Protein AF-C7G7Z1-F1 (afdb_monomer_lite)

Foldseek 3Di:
DDDDPDDDDPDDDDDDCQKDKDWDDDPNDIDIDMDGPDPVLVDPVVCVVVVNPSVVVVVVVVCVRPVSDPDDDDDDDDDDDPPPPPPVCVVVVVVVVVVCVVVVVVVVVVVVVVVVVVVVVD

pLDDT: mean 71.78, std 15.62, range [33.78, 95.0]

Radius of gyration: 25.08 Å; chains: 1; bounding box: 49×54×77 Å

Sequence (122 aa):
MQQHLEKEDGDIEGPFTIALAAAKTENDTSSQVVVAGSMELFTDSTDQIVSGSNVSMFTDIMTNLTSGEDDNTSVIPVKDYKMSTITITSIST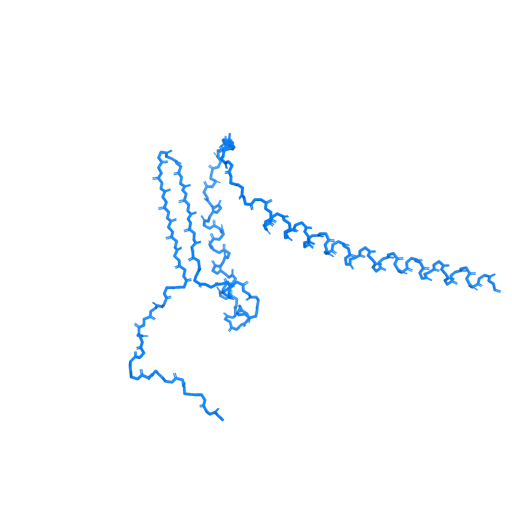IIGGLAASIFIPVVLIIIGVVIWAVRRKK

Organism: NCBI:txid536231

Secondary structure (DSSP, 8-state):
-PPP-SPPTTPPPS----EEEEEEEETTEEEEEEEES-GGGG-HHHHHHTTTHHHHHHHHHHHHHHTT-SS----------S-TTTHHHHHHHHHHHHHHHHHHHHHHHHHHHHHHHHHHT-

Structure (mmCIF, N/CA/C/O backbone):
data_AF-C7G7Z1-F1
#
_entry.id   AF-C7G7Z1-F1
#
loop_
_atom_site.group_PDB
_atom_site.id
_atom_site.type_symbol
_atom_site.label_atom_id
_atom_site.label_alt_id
_atom_site.label_comp_id
_atom_site.label_asym_id
_atom_site.label_entity_id
_atom_site.label_seq_id
_atom_site.pdbx_PDB_ins_code
_atom_site.Cartn_x
_atom_site.Cartn_y
_atom_site.Cartn_z
_atom_site.occupancy
_atom_site.B_iso_or_equiv
_atom_site.auth_seq_id
_atom_site.auth_comp_id
_atom_site.auth_asym_id
_atom_site.auth_atom_id
_atom_site.pdbx_PDB_model_num
ATOM 1 N N . MET A 1 1 ? -19.410 -29.643 -13.948 1.00 39.91 1 MET A N 1
ATOM 2 C CA . MET A 1 1 ? -18.918 -28.625 -14.894 1.00 39.91 1 MET A CA 1
ATOM 3 C C . MET A 1 1 ? -17.401 -28.735 -14.862 1.00 39.91 1 MET A C 1
ATOM 5 O O . MET A 1 1 ? -16.817 -28.371 -13.854 1.00 39.91 1 MET A O 1
ATOM 9 N N . GLN A 1 2 ? -16.801 -29.404 -15.849 1.00 46.22 2 GLN A N 1
ATOM 10 C CA . GLN A 1 2 ? -15.341 -29.539 -15.953 1.00 46.22 2 GLN A CA 1
ATOM 11 C C . GLN A 1 2 ? -14.823 -28.211 -16.522 1.00 46.22 2 GLN A C 1
ATOM 13 O O . GLN A 1 2 ? -15.289 -27.815 -17.588 1.00 46.22 2 GLN A O 1
ATOM 18 N N . GLN A 1 3 ? -13.950 -27.493 -15.814 1.00 55.75 3 GLN A N 1
ATOM 19 C CA . GLN A 1 3 ? -13.265 -26.338 -16.403 1.00 55.75 3 GLN A CA 1
ATOM 20 C C . GLN A 1 3 ? -12.135 -26.868 -17.288 1.00 55.75 3 GLN A C 1
ATOM 22 O O . GLN A 1 3 ? -11.313 -27.657 -16.825 1.00 55.75 3 GLN A O 1
ATOM 27 N N . HIS A 1 4 ? -12.127 -26.482 -18.561 1.00 52.19 4 HIS A N 1
ATOM 28 C CA . HIS A 1 4 ? -11.016 -26.751 -19.467 1.00 52.19 4 HIS A CA 1
ATOM 29 C C . HIS A 1 4 ? -9.884 -25.778 -19.103 1.00 52.19 4 HIS A C 1
ATOM 31 O O . HIS A 1 4 ? -10.102 -24.571 -19.099 1.00 52.19 4 HIS A O 1
ATOM 37 N N . LEU A 1 5 ? -8.709 -26.295 -18.728 1.00 62.97 5 LEU A N 1
ATOM 38 C CA . LEU A 1 5 ? -7.509 -25.484 -18.456 1.00 62.97 5 LEU A CA 1
ATOM 39 C C . LEU A 1 5 ? -6.623 -25.304 -19.703 1.00 62.97 5 LEU A C 1
ATOM 41 O O . LEU A 1 5 ? -5.564 -24.687 -19.624 1.00 62.97 5 LEU A O 1
ATOM 45 N N . GLU A 1 6 ? -7.026 -25.872 -20.838 1.00 76.94 6 GLU A N 1
ATOM 46 C CA . GLU A 1 6 ? -6.283 -25.788 -22.094 1.00 76.94 6 GLU A CA 1
ATOM 47 C C . GLU A 1 6 ? -6.714 -24.558 -22.892 1.00 76.94 6 GLU A C 1
ATOM 49 O O . GLU A 1 6 ? -7.892 -24.203 -22.895 1.00 76.94 6 GLU A O 1
ATOM 54 N N . LYS A 1 7 ? -5.747 -23.921 -23.560 1.00 72.56 7 LYS A N 1
ATOM 55 C CA . LYS A 1 7 ? -5.988 -22.758 -24.416 1.00 72.56 7 LYS A CA 1
ATOM 56 C C . LYS A 1 7 ? -6.831 -23.128 -25.634 1.00 72.56 7 LYS A C 1
ATOM 58 O O . LYS A 1 7 ? -6.619 -24.188 -26.226 1.00 72.56 7 LYS A O 1
ATOM 63 N N . GLU A 1 8 ? -7.752 -22.248 -26.011 1.00 79.88 8 GLU A N 1
ATOM 64 C CA . GLU A 1 8 ? -8.562 -22.399 -27.219 1.00 79.88 8 GLU A CA 1
ATOM 65 C C . GLU A 1 8 ? -7.836 -21.838 -28.450 1.00 79.88 8 GLU A C 1
ATOM 67 O O . GLU A 1 8 ? -6.958 -20.975 -28.362 1.00 79.88 8 GLU A O 1
ATOM 72 N N . ASP A 1 9 ? -8.209 -22.346 -29.624 1.00 71.62 9 ASP A N 1
ATOM 73 C CA . ASP A 1 9 ? -7.616 -21.938 -30.894 1.00 71.62 9 ASP A CA 1
ATOM 74 C C . ASP A 1 9 ? -8.031 -20.484 -31.204 1.00 71.62 9 ASP A C 1
ATOM 76 O O . ASP A 1 9 ? -9.185 -20.204 -31.535 1.00 71.62 9 ASP A O 1
ATOM 80 N N . GLY A 1 10 ? -7.098 -19.542 -31.022 1.00 74.12 10 GLY A N 1
ATOM 81 C CA . GLY A 1 10 ? -7.341 -18.094 -31.098 1.00 74.12 10 GLY A CA 1
ATOM 82 C C . GLY A 1 10 ? -6.995 -17.314 -29.824 1.00 74.12 10 GLY A C 1
ATOM 83 O O . GLY A 1 10 ? -6.964 -16.080 -29.866 1.00 74.12 10 GLY A O 1
ATOM 84 N N . ASP A 1 11 ? -6.686 -17.998 -28.719 1.00 78.31 11 ASP A N 1
ATOM 85 C CA . ASP A 1 11 ? -6.209 -17.348 -27.501 1.00 78.31 11 ASP A CA 1
ATOM 86 C C . ASP A 1 11 ? -4.853 -16.682 -27.728 1.00 78.31 11 ASP A C 1
ATOM 88 O O . ASP A 1 11 ? -3.890 -17.294 -28.194 1.00 78.31 11 ASP A O 1
ATOM 92 N N . ILE A 1 12 ? -4.745 -15.416 -27.328 1.00 77.25 12 ILE A N 1
ATOM 93 C CA . ILE A 1 12 ? -3.474 -14.706 -27.403 1.00 77.25 12 ILE A CA 1
ATOM 94 C C . ILE A 1 12 ? -2.458 -15.334 -26.437 1.00 77.25 12 ILE A C 1
ATOM 96 O O . ILE A 1 12 ? -2.685 -15.493 -25.230 1.00 77.25 12 ILE A O 1
ATOM 100 N N . GLU A 1 13 ? -1.320 -15.739 -26.995 1.00 70.44 13 GLU A N 1
ATOM 101 C CA . GLU A 1 13 ? -0.163 -16.205 -26.244 1.00 70.44 13 GLU A CA 1
ATOM 102 C C . GLU A 1 13 ? 0.728 -15.030 -25.871 1.00 70.44 13 GLU A C 1
ATOM 104 O O . GLU A 1 13 ? 1.144 -14.242 -26.718 1.00 70.44 13 GLU A O 1
ATOM 109 N N . GLY A 1 14 ? 1.067 -14.939 -24.590 1.00 67.62 14 GLY A N 1
ATOM 110 C CA . GLY A 1 14 ? 2.132 -14.058 -24.155 1.00 67.62 14 GLY A CA 1
ATOM 111 C C . GLY A 1 14 ? 1.986 -13.580 -22.720 1.00 67.62 14 GLY A C 1
ATOM 112 O O . GLY A 1 14 ? 0.945 -13.775 -22.087 1.00 67.62 14 GLY A O 1
ATOM 113 N N . PRO A 1 15 ? 3.044 -12.941 -22.199 1.00 68.38 15 PRO A N 1
ATOM 114 C CA . PRO A 1 15 ? 2.939 -12.165 -20.981 1.00 68.38 15 PRO A CA 1
ATOM 115 C C . PRO A 1 15 ? 1.958 -11.014 -21.216 1.00 68.38 15 PRO A C 1
ATOM 117 O O . PRO A 1 15 ? 2.126 -10.201 -22.125 1.00 68.38 15 PRO A O 1
ATOM 120 N N . PHE A 1 16 ? 0.929 -10.945 -20.381 1.00 77.62 16 PHE A N 1
ATOM 121 C CA . PHE A 1 16 ? -0.010 -9.836 -20.392 1.00 77.62 16 PHE A CA 1
ATOM 122 C C . PHE A 1 16 ? 0.571 -8.680 -19.589 1.00 77.62 16 PHE A C 1
ATOM 124 O O . PHE A 1 16 ? 0.967 -8.844 -18.433 1.00 77.62 16 PHE A O 1
ATOM 131 N N . THR A 1 17 ? 0.616 -7.495 -20.191 1.00 78.94 17 THR A N 1
ATOM 132 C CA . THR A 1 17 ? 0.998 -6.285 -19.466 1.00 78.94 17 THR A CA 1
ATOM 133 C C . THR A 1 17 ? -0.113 -5.915 -18.490 1.00 78.94 17 THR A C 1
ATOM 135 O O . THR A 1 17 ? -1.160 -5.411 -18.885 1.00 78.94 17 THR A O 1
ATOM 138 N N . ILE A 1 18 ? 0.126 -6.165 -17.205 1.00 80.69 18 ILE A N 1
ATOM 139 C CA . ILE A 1 18 ? -0.803 -5.832 -16.115 1.00 80.69 18 ILE A CA 1
ATOM 140 C C . ILE A 1 18 ? -0.477 -4.491 -15.446 1.00 80.69 18 ILE A C 1
ATOM 142 O O . ILE A 1 18 ? -1.339 -3.904 -14.793 1.00 80.69 18 ILE A O 1
ATOM 146 N N . ALA A 1 19 ? 0.748 -3.991 -15.626 1.00 80.00 19 ALA A N 1
ATOM 147 C CA . ALA A 1 19 ? 1.177 -2.680 -15.166 1.00 80.00 19 ALA A CA 1
ATOM 148 C C . ALA A 1 19 ? 2.269 -2.095 -16.076 1.00 80.00 19 ALA A C 1
ATOM 150 O O . ALA A 1 19 ? 3.058 -2.831 -16.670 1.00 80.00 19 ALA A O 1
ATOM 151 N N . LEU A 1 20 ? 2.311 -0.768 -16.167 1.00 80.56 20 LEU A N 1
ATOM 152 C CA . LEU A 1 20 ? 3.278 0.015 -16.934 1.00 80.56 20 LEU A CA 1
ATOM 153 C C . LEU A 1 20 ? 3.954 1.017 -16.002 1.00 80.56 20 LEU A C 1
ATOM 155 O O . LEU A 1 20 ? 3.266 1.807 -15.363 1.00 80.56 20 LEU A O 1
ATOM 159 N N . ALA A 1 21 ? 5.283 1.012 -15.955 1.00 81.56 21 ALA A N 1
ATOM 160 C CA . ALA A 1 21 ? 6.070 2.026 -15.264 1.00 81.56 21 ALA A CA 1
ATOM 161 C C . AL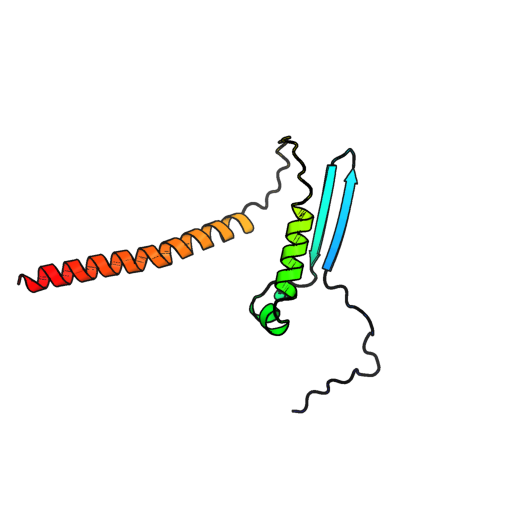A A 1 21 ? 6.730 2.952 -16.292 1.00 81.56 21 ALA A C 1
ATOM 163 O O . ALA A 1 21 ? 7.360 2.486 -17.242 1.00 81.56 21 ALA A O 1
ATOM 164 N N . ALA A 1 22 ? 6.585 4.259 -16.106 1.00 77.69 22 ALA A N 1
ATOM 165 C CA . ALA A 1 22 ? 7.217 5.285 -16.920 1.00 77.69 22 ALA A CA 1
ATOM 166 C C . ALA A 1 22 ? 8.004 6.231 -16.015 1.00 77.69 22 ALA A C 1
ATOM 168 O O . ALA A 1 22 ? 7.461 6.768 -15.052 1.00 77.69 22 ALA A O 1
ATOM 169 N N . ALA A 1 23 ? 9.272 6.456 -16.344 1.00 81.25 23 ALA A N 1
ATOM 170 C CA . ALA A 1 23 ? 10.134 7.407 -15.660 1.00 81.25 23 ALA A CA 1
ATOM 171 C C . ALA A 1 23 ? 10.536 8.518 -16.631 1.00 81.25 23 ALA A C 1
ATOM 173 O O . ALA A 1 23 ? 10.841 8.258 -17.798 1.00 81.25 23 ALA A O 1
ATOM 174 N N . LYS A 1 24 ? 10.545 9.759 -16.154 1.00 76.12 24 LYS A N 1
ATOM 175 C CA . LYS A 1 24 ? 11.034 10.916 -16.894 1.00 76.12 24 LYS A CA 1
ATOM 176 C C . LYS A 1 24 ? 11.953 11.730 -16.000 1.00 76.12 24 LYS A C 1
ATOM 178 O O . LYS A 1 24 ? 11.521 12.224 -14.965 1.00 76.12 24 LYS A O 1
ATOM 183 N N . THR A 1 25 ? 13.182 11.919 -16.460 1.00 81.69 25 THR A N 1
ATOM 184 C CA . THR A 1 25 ? 14.171 12.777 -15.806 1.00 81.69 25 THR A CA 1
ATOM 185 C C . THR A 1 25 ? 14.384 14.028 -16.643 1.00 81.69 25 THR A C 1
ATOM 187 O O . THR A 1 25 ? 14.647 13.939 -17.843 1.00 81.69 25 THR A O 1
ATOM 190 N N . GLU A 1 26 ? 14.251 15.198 -16.029 1.00 80.00 26 GLU A N 1
ATOM 191 C CA . GLU A 1 26 ? 14.525 16.491 -16.652 1.00 80.00 26 GLU A CA 1
ATOM 192 C C . GLU A 1 26 ? 15.159 17.426 -15.616 1.00 80.00 26 GLU A C 1
ATOM 194 O O . GLU A 1 26 ? 14.614 17.589 -14.529 1.00 80.00 26 GLU A O 1
ATOM 199 N N . ASN A 1 27 ? 16.304 18.037 -15.949 1.00 72.62 27 ASN A N 1
ATOM 200 C CA . ASN A 1 27 ? 17.026 18.995 -15.094 1.00 72.62 27 ASN A CA 1
ATOM 201 C C . ASN A 1 27 ? 17.187 18.520 -13.630 1.00 72.62 27 ASN A C 1
ATOM 203 O O . ASN A 1 27 ? 16.701 19.178 -12.713 1.00 72.62 27 ASN A O 1
ATOM 207 N N . ASP A 1 28 ? 17.802 17.349 -13.424 1.00 74.12 28 ASP A N 1
ATOM 208 C CA . ASP A 1 28 ? 17.987 16.675 -12.119 1.00 74.12 28 ASP A CA 1
ATOM 209 C C . ASP A 1 28 ? 16.706 16.318 -11.347 1.00 74.12 28 ASP A C 1
ATOM 211 O O . ASP A 1 28 ? 16.766 15.733 -10.269 1.00 74.12 28 ASP A O 1
ATOM 215 N N . THR A 1 29 ? 15.527 16.578 -11.913 1.00 70.88 29 THR A N 1
ATOM 216 C CA . THR A 1 29 ? 14.251 16.148 -11.342 1.00 70.88 29 THR A CA 1
ATOM 217 C C . THR A 1 29 ? 13.779 14.888 -12.055 1.00 70.88 29 THR A C 1
ATOM 219 O O . THR A 1 29 ? 13.511 14.904 -13.258 1.00 70.88 29 THR A O 1
ATOM 222 N N . SER A 1 30 ? 13.660 13.786 -11.315 1.00 75.81 30 SER A N 1
ATOM 223 C CA . SER A 1 30 ? 13.061 12.544 -11.810 1.00 75.81 30 SER A CA 1
ATOM 224 C C . SER A 1 30 ? 11.604 12.447 -11.371 1.00 75.81 30 SER A C 1
ATOM 226 O O . SER A 1 30 ? 11.255 12.754 -10.234 1.00 75.81 30 SER A O 1
ATOM 228 N N . SER A 1 31 ? 10.728 12.038 -12.280 1.00 77.06 31 SER A N 1
ATOM 229 C CA . SER A 1 31 ? 9.322 11.745 -12.013 1.00 77.06 31 SER A CA 1
ATOM 230 C C . SER A 1 31 ? 8.998 10.357 -12.529 1.00 77.06 31 SER A C 1
ATOM 232 O O . SER A 1 31 ? 9.342 10.016 -13.660 1.00 77.06 31 SER A O 1
ATOM 234 N N . GLN A 1 32 ? 8.313 9.564 -11.716 1.00 77.12 32 GLN A N 1
ATOM 235 C CA . GLN A 1 32 ? 7.889 8.217 -12.070 1.00 77.12 32 GLN A CA 1
ATOM 236 C C . GLN A 1 32 ? 6.369 8.100 -11.965 1.00 77.12 32 GLN A C 1
ATOM 238 O O . GLN A 1 32 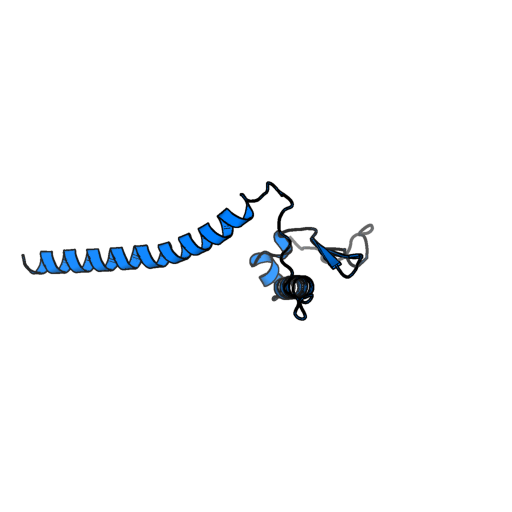? 5.749 8.665 -11.066 1.00 77.12 32 GLN A O 1
ATOM 243 N N . VAL A 1 33 ? 5.767 7.369 -12.897 1.00 79.75 33 VAL A N 1
ATOM 244 C CA . VAL A 1 33 ? 4.336 7.065 -12.931 1.00 79.75 33 VAL A CA 1
ATOM 245 C C . VAL A 1 33 ? 4.180 5.575 -13.178 1.00 79.75 33 VAL A C 1
ATOM 247 O O . VAL A 1 33 ? 4.750 5.042 -14.128 1.00 79.75 33 VAL A O 1
ATOM 250 N N . VAL A 1 34 ? 3.376 4.913 -12.348 1.00 80.25 34 VAL A N 1
ATOM 251 C CA . VAL A 1 34 ? 2.993 3.515 -12.548 1.00 80.25 34 VAL A CA 1
ATOM 252 C C . VAL A 1 34 ? 1.489 3.431 -12.779 1.00 80.25 34 VAL A C 1
ATOM 254 O O . VAL A 1 34 ? 0.702 3.970 -12.004 1.00 80.25 34 VAL A O 1
ATOM 257 N N . VAL A 1 35 ? 1.092 2.765 -13.862 1.00 82.12 35 VAL A N 1
ATOM 258 C CA . VAL A 1 35 ? -0.303 2.538 -14.252 1.00 82.12 35 VAL A CA 1
ATOM 259 C C . VAL A 1 35 ? -0.582 1.046 -14.182 1.00 82.12 35 VAL A C 1
ATOM 261 O O . VAL A 1 35 ? 0.013 0.279 -14.931 1.00 82.12 35 VAL A O 1
ATOM 264 N N . ALA A 1 36 ? -1.494 0.634 -13.306 1.00 83.69 36 ALA A N 1
ATOM 265 C CA . ALA A 1 36 ? -1.972 -0.743 -13.230 1.00 83.69 36 ALA A CA 1
ATOM 266 C C . ALA A 1 36 ? -3.293 -0.900 -13.992 1.00 83.69 36 ALA A C 1
ATOM 268 O O . ALA A 1 36 ? -4.151 -0.018 -13.950 1.00 83.69 36 ALA A O 1
ATOM 269 N N . GLY A 1 37 ? -3.462 -2.031 -14.676 1.00 82.19 37 GLY A N 1
ATOM 270 C CA . GLY A 1 37 ? -4.644 -2.321 -15.492 1.00 82.19 37 GLY A CA 1
ATOM 271 C C . GLY A 1 37 ? -5.895 -2.692 -14.689 1.00 82.19 37 GLY A C 1
ATOM 272 O O . GLY A 1 37 ? -6.990 -2.682 -15.242 1.00 82.19 37 GLY A O 1
ATOM 273 N N . SER A 1 38 ? -5.758 -3.013 -13.397 1.00 81.50 38 SER A N 1
ATOM 274 C CA . SER A 1 38 ? -6.884 -3.344 -12.520 1.00 81.50 38 SER A CA 1
ATOM 275 C C . SER A 1 38 ? -6.570 -3.054 -11.053 1.00 81.50 38 SER A C 1
ATOM 277 O O . SER A 1 38 ? -5.463 -3.313 -10.586 1.00 81.50 38 SER A O 1
ATOM 279 N N . MET A 1 39 ? -7.572 -2.565 -10.318 1.00 76.38 39 MET A N 1
ATOM 280 C CA . MET A 1 39 ? -7.505 -2.388 -8.863 1.00 76.38 39 MET A CA 1
ATOM 281 C C . MET A 1 39 ? -7.569 -3.725 -8.116 1.00 76.38 39 MET A C 1
ATOM 283 O O . MET A 1 39 ? -7.047 -3.826 -7.012 1.00 76.38 39 MET A O 1
ATOM 287 N N . GLU A 1 40 ? -8.142 -4.761 -8.736 1.00 79.56 40 GLU A N 1
ATOM 288 C CA . GLU A 1 40 ? -8.246 -6.103 -8.147 1.00 79.56 40 GLU A CA 1
ATOM 289 C C . GLU A 1 40 ? -6.874 -6.708 -7.846 1.00 79.56 40 GLU A C 1
ATOM 291 O O . GLU A 1 40 ? -6.739 -7.478 -6.898 1.00 79.56 40 GLU A O 1
ATOM 296 N N . LEU A 1 41 ? -5.837 -6.288 -8.583 1.00 76.75 41 LEU A N 1
ATOM 297 C CA . LEU A 1 41 ? -4.449 -6.653 -8.303 1.00 76.75 41 LEU A CA 1
ATOM 298 C C . LEU A 1 41 ? -4.025 -6.254 -6.885 1.00 76.75 41 LEU A C 1
ATOM 300 O O . LEU A 1 41 ? -3.160 -6.901 -6.324 1.00 76.75 41 LEU A O 1
ATOM 304 N N . PHE A 1 42 ? -4.649 -5.247 -6.280 1.00 77.88 42 PHE A N 1
ATOM 305 C CA . PHE A 1 42 ? -4.299 -4.744 -4.949 1.00 77.88 42 PHE A CA 1
ATOM 306 C C . PHE A 1 42 ? -5.269 -5.192 -3.853 1.00 77.88 42 PHE A C 1
ATOM 308 O O . PHE A 1 42 ? -5.241 -4.654 -2.750 1.00 77.88 42 PHE A O 1
ATOM 315 N N . THR A 1 43 ? -6.160 -6.139 -4.150 1.00 79.06 43 THR A N 1
ATOM 316 C CA . THR A 1 43 ? -7.121 -6.659 -3.171 1.00 79.06 43 THR A CA 1
ATOM 317 C C . THR A 1 43 ? -6.566 -7.877 -2.447 1.00 79.06 43 THR A C 1
ATOM 319 O O . THR A 1 43 ? -5.994 -8.776 -3.068 1.00 79.06 43 THR A O 1
ATOM 322 N N . ASP A 1 44 ? -6.828 -7.965 -1.144 1.00 76.12 44 ASP A N 1
ATOM 323 C CA . ASP A 1 44 ? -6.416 -9.107 -0.318 1.00 76.12 44 ASP A CA 1
ATOM 324 C C . ASP A 1 44 ? -7.017 -10.432 -0.807 1.00 76.12 44 ASP A C 1
ATOM 326 O O . ASP A 1 44 ? -6.422 -11.493 -0.635 1.00 76.12 44 ASP A O 1
ATOM 330 N N . SER A 1 45 ? -8.210 -10.402 -1.410 1.00 76.56 45 SER A N 1
ATOM 331 C CA . SER A 1 45 ? -8.870 -11.594 -1.954 1.00 76.56 45 SER A CA 1
ATOM 332 C C . SER A 1 45 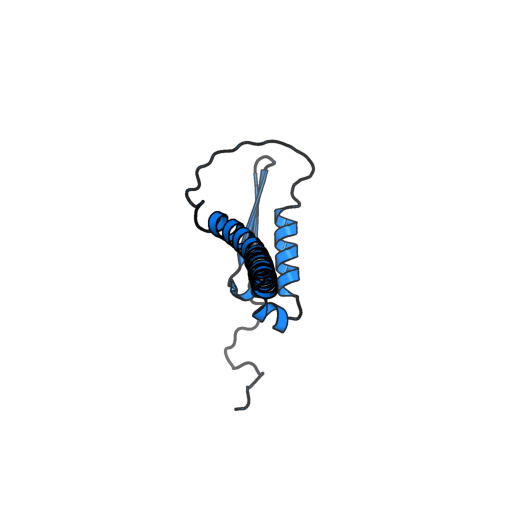? -8.127 -12.173 -3.152 1.00 76.56 45 SER A C 1
ATOM 334 O O . SER A 1 45 ? -8.014 -13.391 -3.274 1.00 76.56 45 SER A O 1
ATOM 336 N N . THR A 1 46 ? -7.611 -11.309 -4.026 1.00 75.75 46 THR A N 1
ATOM 337 C CA . THR A 1 46 ? -6.851 -11.735 -5.205 1.00 75.75 46 THR A CA 1
ATOM 338 C C . THR A 1 46 ? -5.419 -12.091 -4.819 1.00 75.75 46 THR A C 1
ATOM 340 O O . THR A 1 46 ? -4.885 -13.085 -5.305 1.00 75.75 46 THR A O 1
ATOM 343 N N . ASP A 1 47 ? -4.821 -11.346 -3.888 1.00 78.25 47 ASP A N 1
ATOM 344 C CA . ASP A 1 47 ? -3.478 -11.620 -3.372 1.00 78.25 47 ASP A CA 1
ATOM 345 C C . ASP A 1 47 ? -3.378 -12.974 -2.647 1.00 78.25 47 ASP A C 1
ATOM 347 O O . ASP A 1 47 ? -2.420 -13.721 -2.852 1.00 78.25 47 ASP A O 1
ATOM 351 N N . GLN A 1 48 ? -4.412 -13.351 -1.886 1.00 77.06 48 GLN A N 1
ATOM 352 C CA . GLN A 1 48 ? -4.494 -14.672 -1.253 1.00 77.06 48 GLN A CA 1
ATOM 353 C C . GLN A 1 48 ? -4.490 -15.822 -2.268 1.00 77.06 48 GLN A C 1
ATOM 355 O O . GLN A 1 48 ? -3.937 -16.883 -1.983 1.00 77.06 48 GLN A O 1
ATOM 360 N N . ILE A 1 49 ? -5.065 -15.623 -3.460 1.00 81.44 49 ILE A N 1
ATOM 361 C CA . ILE A 1 49 ? -5.056 -16.629 -4.534 1.00 81.44 49 ILE A CA 1
ATOM 362 C C . ILE A 1 49 ? -3.650 -16.766 -5.134 1.00 81.44 49 ILE A C 1
ATOM 364 O O . ILE A 1 49 ? -3.226 -17.874 -5.461 1.00 81.44 49 ILE A O 1
ATOM 368 N N . VAL A 1 50 ? -2.905 -15.662 -5.238 1.00 75.75 50 VAL A N 1
ATOM 369 C CA . VAL A 1 50 ? -1.536 -15.636 -5.786 1.00 75.75 50 VAL A CA 1
ATOM 370 C C . VAL A 1 50 ? -0.442 -15.701 -4.714 1.00 75.75 50 VAL A C 1
ATOM 372 O O . VAL A 1 50 ? 0.721 -15.433 -4.999 1.00 75.75 50 VAL A O 1
ATOM 375 N N . SER A 1 51 ? -0.795 -16.089 -3.484 1.00 82.25 51 SER A N 1
ATOM 376 C CA . SER A 1 51 ? 0.145 -16.313 -2.375 1.00 82.25 51 SER A CA 1
ATOM 377 C C . SER A 1 51 ? 1.050 -15.114 -2.043 1.00 82.25 51 SER A C 1
ATOM 379 O O . SER A 1 51 ? 2.231 -15.299 -1.745 1.00 82.25 51 SER A O 1
ATOM 381 N N . GLY A 1 52 ? 0.529 -13.885 -2.084 1.00 74.56 52 GLY A N 1
ATOM 382 C CA . GLY A 1 52 ? 1.302 -12.697 -1.693 1.00 74.56 52 GLY A CA 1
ATOM 383 C C . GLY A 1 52 ? 2.107 -12.036 -2.814 1.00 74.56 52 GLY A C 1
ATOM 384 O O . GLY A 1 52 ? 2.749 -11.006 -2.588 1.00 74.56 52 GLY A O 1
ATOM 385 N N . SER A 1 53 ? 2.115 -12.603 -4.028 1.00 80.00 53 SER A N 1
ATOM 386 C CA . SER A 1 53 ? 2.876 -12.031 -5.147 1.00 80.00 53 SER A CA 1
ATOM 387 C C . SER A 1 53 ? 2.406 -10.630 -5.541 1.00 80.00 53 SER A C 1
ATOM 389 O O . SER A 1 53 ? 3.228 -9.817 -5.969 1.00 80.00 53 SER A O 1
ATOM 391 N N . ASN A 1 54 ? 1.123 -10.309 -5.365 1.00 76.81 54 ASN A N 1
ATOM 392 C CA . ASN A 1 54 ? 0.611 -8.994 -5.729 1.00 76.81 54 ASN A CA 1
ATOM 393 C C . ASN A 1 54 ? 0.997 -7.929 -4.697 1.00 76.81 54 ASN A C 1
ATOM 395 O O . ASN A 1 54 ? 1.402 -6.826 -5.074 1.00 76.81 54 ASN A O 1
ATOM 399 N N . VAL A 1 55 ? 0.927 -8.259 -3.404 1.00 80.06 55 VAL A N 1
ATOM 400 C CA . VAL A 1 55 ? 1.394 -7.375 -2.323 1.00 80.06 55 VAL A CA 1
ATOM 401 C C . VAL A 1 55 ? 2.894 -7.104 -2.449 1.00 80.06 55 VAL A C 1
ATOM 403 O O . VAL A 1 55 ? 3.317 -5.958 -2.273 1.00 80.06 55 VAL A O 1
ATOM 406 N N . SER A 1 56 ? 3.696 -8.108 -2.823 1.00 80.12 56 SER A N 1
ATOM 407 C CA . SER A 1 56 ? 5.125 -7.912 -3.108 1.00 80.12 56 SER A CA 1
ATOM 408 C C . SER A 1 56 ? 5.336 -6.926 -4.259 1.00 80.12 56 SER A C 1
ATOM 410 O O . SER A 1 56 ? 6.044 -5.939 -4.091 1.00 80.12 56 SER A O 1
ATOM 412 N N . MET A 1 57 ? 4.654 -7.127 -5.392 1.00 82.81 57 MET A N 1
ATOM 413 C CA . MET A 1 57 ? 4.749 -6.233 -6.551 1.00 82.81 57 MET A CA 1
ATOM 414 C C . MET A 1 57 ? 4.333 -4.791 -6.215 1.00 82.81 57 MET A C 1
ATOM 416 O O . MET A 1 57 ? 4.979 -3.839 -6.651 1.00 82.81 57 MET A O 1
ATOM 420 N N . PHE A 1 58 ? 3.263 -4.606 -5.439 1.00 80.69 58 PHE A N 1
ATOM 421 C CA . PHE A 1 58 ? 2.825 -3.280 -4.999 1.00 80.69 58 PHE A CA 1
ATOM 422 C C . PHE A 1 58 ? 3.850 -2.608 -4.080 1.00 80.69 58 PHE A C 1
ATOM 424 O O . PHE A 1 58 ? 4.135 -1.418 -4.235 1.00 80.69 58 PHE A O 1
ATOM 431 N N . THR A 1 59 ? 4.424 -3.373 -3.151 1.00 79.44 59 THR A N 1
ATOM 432 C CA . THR A 1 59 ? 5.479 -2.891 -2.253 1.00 79.44 59 THR A CA 1
ATOM 433 C C . THR A 1 59 ? 6.698 -2.453 -3.057 1.00 79.44 59 THR A C 1
ATOM 435 O O . THR A 1 59 ? 7.180 -1.342 -2.858 1.00 79.44 59 THR A O 1
ATOM 438 N N . ASP A 1 60 ? 7.122 -3.254 -4.035 1.00 78.62 60 ASP A N 1
ATOM 439 C CA . ASP A 1 60 ? 8.247 -2.931 -4.913 1.00 78.62 60 ASP A CA 1
ATOM 440 C C . ASP A 1 60 ? 7.983 -1.665 -5.739 1.00 78.62 60 ASP A C 1
ATOM 442 O O . ASP A 1 60 ? 8.867 -0.818 -5.869 1.00 78.62 60 ASP A O 1
ATOM 446 N N . ILE A 1 61 ? 6.765 -1.483 -6.264 1.00 79.06 61 ILE A N 1
ATOM 447 C CA . ILE A 1 61 ? 6.364 -0.245 -6.952 1.00 79.06 61 ILE A CA 1
ATOM 448 C C . ILE A 1 61 ? 6.484 0.953 -6.008 1.00 79.06 61 ILE A C 1
ATOM 450 O O . ILE A 1 61 ? 7.077 1.964 -6.382 1.00 79.06 61 ILE A O 1
ATOM 454 N N . MET A 1 62 ? 5.954 0.848 -4.787 1.00 78.69 62 MET A N 1
ATOM 455 C CA . MET A 1 62 ? 5.999 1.941 -3.817 1.00 78.69 62 MET A CA 1
ATOM 456 C C . MET A 1 62 ? 7.438 2.279 -3.431 1.00 78.69 62 MET A C 1
ATOM 458 O O . MET A 1 62 ? 7.817 3.445 -3.459 1.00 78.69 62 MET A O 1
ATOM 462 N N . THR A 1 63 ? 8.261 1.265 -3.165 1.00 78.94 63 THR A N 1
ATOM 463 C CA . THR A 1 63 ? 9.685 1.443 -2.892 1.00 78.94 63 THR A CA 1
ATOM 464 C C . THR A 1 63 ? 10.382 2.122 -4.067 1.00 78.94 63 THR A C 1
ATOM 466 O O . THR A 1 63 ? 11.114 3.079 -3.845 1.00 78.94 63 THR A O 1
ATOM 469 N N . ASN A 1 64 ? 10.126 1.726 -5.316 1.00 74.25 64 ASN A N 1
ATOM 470 C CA . ASN A 1 64 ? 10.727 2.383 -6.486 1.00 74.25 64 ASN A CA 1
ATOM 471 C C . ASN A 1 64 ? 10.283 3.848 -6.654 1.00 74.25 64 ASN A C 1
ATOM 473 O O . ASN A 1 64 ? 11.081 4.683 -7.082 1.00 74.25 64 ASN A O 1
ATOM 477 N N . LEU A 1 65 ? 9.043 4.175 -6.278 1.00 74.56 65 LEU A N 1
ATOM 478 C CA . LEU A 1 65 ? 8.533 5.548 -6.285 1.00 74.56 65 LEU A CA 1
ATOM 479 C C . LEU A 1 65 ? 9.136 6.412 -5.164 1.00 74.56 65 LEU A C 1
ATOM 481 O O . LEU A 1 65 ? 9.275 7.618 -5.354 1.00 74.56 65 LEU A O 1
ATOM 485 N N . THR A 1 66 ? 9.500 5.822 -4.021 1.00 72.44 66 THR A N 1
ATOM 486 C CA . THR A 1 66 ? 10.043 6.550 -2.857 1.00 72.44 66 THR A CA 1
ATOM 487 C C . THR A 1 66 ? 11.568 6.521 -2.754 1.00 72.44 66 THR A C 1
ATOM 489 O O . THR A 1 66 ? 12.142 7.322 -2.031 1.00 72.44 66 THR A O 1
ATOM 492 N N . SER A 1 67 ? 12.257 5.630 -3.470 1.00 62.69 67 SER A N 1
ATOM 493 C CA . SER A 1 67 ? 13.723 5.465 -3.375 1.00 62.69 67 SER A CA 1
ATOM 494 C C . SER A 1 67 ? 14.529 6.554 -4.102 1.00 62.69 67 SER A C 1
ATOM 496 O O . SER A 1 67 ? 15.730 6.404 -4.292 1.00 62.69 67 SER A O 1
ATOM 498 N N . GLY A 1 68 ? 13.889 7.644 -4.536 1.00 55.91 68 GLY A N 1
ATOM 499 C CA . GLY A 1 68 ? 14.549 8.793 -5.164 1.00 55.91 68 GLY A CA 1
ATOM 500 C C . GLY A 1 68 ? 15.146 9.809 -4.183 1.00 55.91 68 GLY A C 1
ATOM 501 O O . GLY A 1 68 ? 15.643 10.838 -4.631 1.00 55.91 68 GLY A O 1
ATOM 502 N N . GLU A 1 69 ? 15.087 9.557 -2.874 1.00 51.25 69 GLU A N 1
ATOM 503 C CA . GLU A 1 69 ? 15.570 10.469 -1.831 1.00 51.25 69 GLU A CA 1
ATOM 504 C C . GLU A 1 69 ? 16.894 9.982 -1.221 1.00 51.25 69 GLU A C 1
ATOM 506 O O . GLU A 1 69 ? 16.926 9.460 -0.110 1.00 51.25 69 GLU A O 1
ATOM 511 N N . ASP A 1 70 ? 18.001 10.216 -1.930 1.00 44.59 70 ASP A N 1
ATOM 512 C CA . ASP A 1 70 ? 19.236 10.606 -1.244 1.00 44.59 70 ASP A CA 1
ATOM 513 C C . ASP A 1 70 ? 19.134 12.120 -0.992 1.00 44.59 70 ASP A C 1
ATOM 515 O O . ASP A 1 70 ? 19.232 12.930 -1.915 1.00 44.59 70 ASP A O 1
ATOM 519 N N . ASP A 1 71 ? 18.839 12.474 0.262 1.00 48.19 71 ASP A N 1
ATOM 520 C CA . ASP A 1 71 ? 19.058 13.771 0.911 1.00 48.19 71 ASP A CA 1
ATOM 521 C C . ASP A 1 71 ? 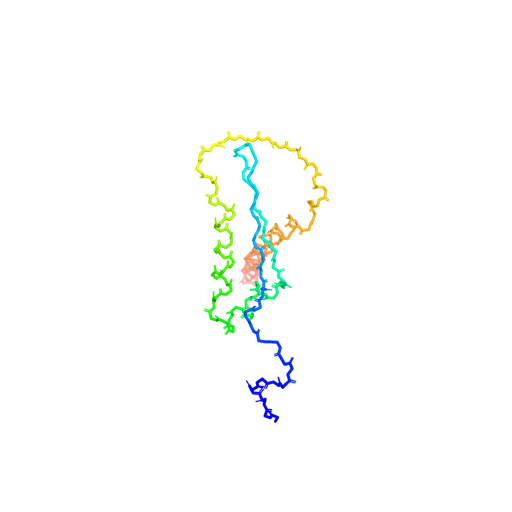19.118 15.003 -0.005 1.00 48.19 71 ASP A C 1
ATOM 523 O O . ASP A 1 71 ? 20.208 15.448 -0.339 1.00 48.19 71 ASP A O 1
ATOM 527 N N . ASN A 1 72 ? 17.984 15.643 -0.317 1.00 37.28 72 ASN A N 1
ATOM 528 C CA . ASN A 1 72 ? 17.950 17.093 -0.553 1.00 37.28 72 ASN A CA 1
ATOM 529 C C . ASN A 1 72 ? 16.552 17.659 -0.300 1.00 37.28 72 ASN A C 1
ATOM 531 O O . ASN A 1 72 ? 15.660 17.656 -1.146 1.00 37.28 72 ASN A O 1
ATOM 535 N N . THR A 1 73 ? 16.403 18.234 0.889 1.00 45.81 73 THR A N 1
ATOM 536 C CA . THR A 1 73 ? 15.358 19.190 1.231 1.00 45.81 73 THR A CA 1
ATOM 537 C C . THR A 1 73 ? 15.290 20.301 0.176 1.00 45.81 73 THR A C 1
ATOM 539 O O . THR A 1 73 ? 16.091 21.233 0.196 1.00 45.81 73 THR A O 1
ATOM 542 N N . SER A 1 74 ? 14.321 20.253 -0.732 1.00 33.78 74 SER A N 1
ATOM 543 C CA . SER A 1 74 ? 13.906 21.441 -1.478 1.00 33.78 74 SER A CA 1
ATOM 544 C C . SER A 1 74 ? 12.415 21.371 -1.754 1.00 33.78 74 SER A C 1
ATOM 546 O O . SER A 1 74 ? 11.925 20.922 -2.787 1.00 33.78 74 SER A O 1
ATOM 548 N N . VAL A 1 75 ? 11.689 21.810 -0.734 1.00 48.69 75 VAL A N 1
ATOM 549 C CA . VAL A 1 75 ? 10.283 22.174 -0.796 1.00 48.69 75 VAL A CA 1
ATOM 550 C C . VAL A 1 75 ? 10.124 23.286 -1.834 1.00 48.69 75 VAL A C 1
ATOM 552 O O . VAL A 1 75 ? 10.498 24.429 -1.582 1.00 48.69 75 VAL A O 1
ATOM 555 N N . ILE A 1 76 ? 9.505 22.977 -2.972 1.00 49.78 76 ILE A N 1
ATOM 556 C CA . ILE A 1 76 ? 8.745 23.969 -3.736 1.00 49.78 76 ILE A CA 1
ATOM 557 C C . ILE A 1 76 ? 7.314 23.434 -3.861 1.00 49.78 76 ILE A C 1
ATOM 559 O O . ILE A 1 76 ? 7.056 22.536 -4.664 1.00 49.78 76 ILE A O 1
ATOM 563 N N . PRO A 1 77 ? 6.379 23.932 -3.030 1.00 61.72 77 PRO A N 1
ATOM 564 C CA . PRO A 1 77 ? 4.973 23.592 -3.119 1.00 61.72 77 PRO A CA 1
ATOM 565 C C . PRO A 1 77 ? 4.322 24.412 -4.245 1.00 61.72 77 PRO A C 1
ATOM 567 O O . PRO A 1 77 ? 4.965 25.246 -4.872 1.00 61.72 77 PRO A O 1
ATOM 570 N N . VAL A 1 78 ? 3.023 24.188 -4.450 1.00 49.91 78 VAL A N 1
ATOM 571 C CA . VAL A 1 78 ? 2.101 24.842 -5.399 1.00 49.91 78 VAL A CA 1
ATOM 572 C C . VAL A 1 78 ? 2.281 24.526 -6.8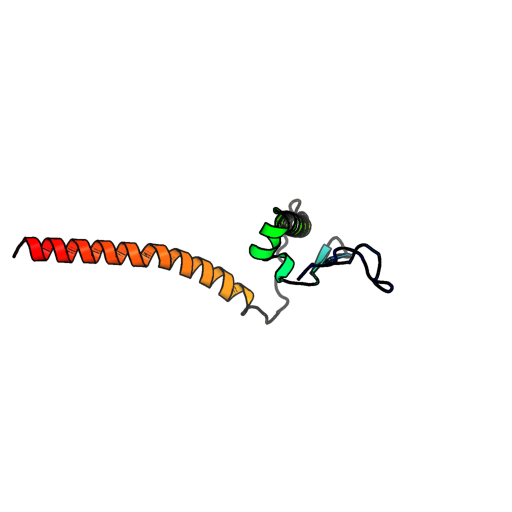87 1.00 49.91 78 VAL A C 1
ATOM 574 O O . VAL A 1 78 ? 2.696 25.352 -7.694 1.00 49.91 78 VAL A O 1
ATOM 577 N N . LYS A 1 79 ? 1.692 23.395 -7.291 1.00 45.84 79 LYS A N 1
ATOM 578 C CA . LYS A 1 79 ? 0.644 23.485 -8.315 1.00 45.84 79 LYS A CA 1
ATOM 579 C C . LYS A 1 79 ? -0.642 22.854 -7.807 1.00 45.84 79 LYS A C 1
ATOM 581 O O . LYS A 1 79 ? -0.682 21.672 -7.482 1.00 45.84 79 LYS A O 1
ATOM 586 N N . ASP A 1 80 ? -1.669 23.694 -7.727 1.00 44.47 80 ASP A N 1
ATOM 587 C CA . ASP A 1 80 ? -3.051 23.353 -7.424 1.00 44.47 80 ASP A CA 1
ATOM 588 C C . ASP A 1 80 ? -3.532 22.166 -8.267 1.00 44.47 80 ASP A C 1
ATOM 590 O O . ASP A 1 80 ? -3.996 22.332 -9.394 1.00 44.47 80 ASP A O 1
ATOM 594 N N . TYR A 1 81 ? -3.489 20.961 -7.708 1.00 41.44 81 TYR A N 1
ATOM 595 C CA . TYR A 1 81 ? -4.381 19.901 -8.145 1.00 41.44 81 TYR A CA 1
ATOM 596 C C . TYR A 1 81 ? -5.547 19.849 -7.174 1.00 41.44 81 TYR A C 1
ATOM 598 O O . TYR A 1 81 ? -5.485 19.279 -6.084 1.00 41.44 81 TYR A O 1
ATOM 606 N N . LYS A 1 82 ? -6.647 20.469 -7.605 1.00 44.34 82 LYS A N 1
ATOM 607 C CA . LYS A 1 82 ? -7.990 20.205 -7.095 1.00 44.34 82 LYS A CA 1
ATOM 608 C C . LYS A 1 82 ? -8.346 18.733 -7.338 1.00 44.34 82 LYS A C 1
ATOM 610 O O . LYS A 1 82 ? -9.072 18.419 -8.267 1.00 44.34 82 LYS A O 1
ATOM 615 N N . MET A 1 83 ? -7.811 17.843 -6.511 1.00 38.78 83 MET A N 1
ATOM 616 C CA . MET A 1 83 ? -8.280 16.467 -6.304 1.00 38.78 83 MET A CA 1
ATOM 617 C C . MET A 1 83 ? -8.080 16.029 -4.836 1.00 38.78 83 MET A C 1
ATOM 619 O O . MET A 1 83 ? -8.145 14.849 -4.509 1.00 38.78 83 MET A O 1
ATOM 623 N N . SER A 1 84 ? -7.897 16.975 -3.905 1.00 42.59 84 SER A N 1
ATOM 624 C CA . SER A 1 84 ? -7.783 16.715 -2.457 1.00 42.59 84 SER A CA 1
ATOM 625 C C . SER A 1 84 ? -9.125 16.447 -1.769 1.00 42.59 84 SER A C 1
ATOM 627 O O . SER A 1 84 ? -9.430 17.029 -0.730 1.00 42.59 84 SER A O 1
ATOM 629 N N . THR A 1 85 ? -9.963 15.563 -2.309 1.00 44.94 85 THR A N 1
ATOM 630 C CA . THR A 1 85 ? -11.155 15.116 -1.559 1.00 44.94 85 THR A CA 1
ATOM 631 C C . THR A 1 85 ? -11.398 13.612 -1.597 1.00 44.94 85 THR A C 1
ATOM 633 O O . THR A 1 85 ? -12.092 13.115 -0.722 1.00 44.94 85 THR A O 1
ATOM 636 N N . ILE A 1 86 ? -10.784 12.838 -2.499 1.00 45.06 86 ILE A N 1
ATOM 637 C CA . ILE A 1 86 ? -11.076 11.390 -2.548 1.00 45.06 86 ILE A CA 1
ATOM 638 C C . ILE A 1 86 ? -10.065 10.561 -1.736 1.00 45.06 86 ILE A C 1
ATOM 640 O O . ILE A 1 86 ? -10.453 9.628 -1.032 1.00 45.06 86 ILE A O 1
ATOM 644 N N . THR A 1 87 ? -8.786 10.944 -1.704 1.00 49.75 87 THR A N 1
ATOM 645 C CA . THR A 1 87 ? -7.759 10.154 -0.995 1.00 49.75 87 THR A CA 1
ATOM 646 C C . THR A 1 87 ? -7.530 10.600 0.455 1.00 49.75 87 THR A C 1
ATOM 648 O O . THR A 1 87 ? -7.372 9.756 1.335 1.00 49.75 87 THR A O 1
ATOM 651 N N . ILE A 1 88 ? -7.595 11.907 0.751 1.00 44.00 88 ILE A N 1
ATOM 652 C CA . ILE A 1 88 ? -7.357 12.428 2.117 1.00 44.00 88 ILE A CA 1
ATOM 653 C C . ILE A 1 88 ? -8.546 12.153 3.053 1.00 44.00 88 ILE A C 1
ATOM 655 O O . ILE A 1 88 ? -8.354 11.946 4.253 1.00 44.00 88 ILE A O 1
ATOM 659 N N . THR A 1 89 ? -9.764 12.038 2.521 1.00 54.16 89 THR A N 1
ATOM 660 C CA . THR A 1 89 ? -10.926 11.606 3.311 1.00 54.16 89 THR A CA 1
ATOM 661 C C . THR A 1 89 ? -10.853 10.117 3.657 1.00 54.16 89 THR A C 1
ATOM 663 O O . THR A 1 89 ? -11.301 9.729 4.728 1.00 54.16 89 THR A O 1
ATOM 666 N N . SER A 1 90 ? -10.226 9.278 2.827 1.00 52.97 90 SER A N 1
ATOM 667 C CA . SER A 1 90 ? -10.237 7.821 3.019 1.00 52.97 90 SER A CA 1
ATOM 668 C C . SER A 1 90 ? -9.270 7.351 4.113 1.00 52.97 90 SER A C 1
ATOM 670 O O . SER A 1 90 ? -9.684 6.627 5.014 1.00 52.97 90 SER A O 1
ATOM 672 N N . ILE A 1 91 ? -8.016 7.820 4.129 1.00 51.50 91 ILE A N 1
ATOM 673 C CA . ILE A 1 91 ? -7.037 7.407 5.160 1.00 51.50 91 ILE A CA 1
ATOM 674 C C . ILE A 1 91 ? -7.406 7.972 6.542 1.00 51.50 91 ILE A C 1
ATOM 676 O O . ILE A 1 91 ? -7.331 7.264 7.546 1.00 51.50 91 ILE A O 1
ATOM 680 N N . SER A 1 92 ? -7.878 9.221 6.605 1.00 55.28 92 SER A N 1
ATOM 681 C CA . SER A 1 92 ? -8.341 9.830 7.862 1.00 55.28 92 SER A CA 1
ATOM 682 C C . SER A 1 92 ? -9.605 9.155 8.410 1.00 55.28 92 SER A C 1
ATOM 684 O O . SER A 1 92 ? -9.697 8.927 9.617 1.00 55.28 92 SER A O 1
ATOM 686 N N . THR A 1 93 ? -10.541 8.755 7.542 1.00 61.69 93 THR A N 1
ATOM 687 C CA . THR A 1 93 ? -11.741 7.999 7.942 1.00 61.69 93 THR A CA 1
ATOM 688 C C . THR A 1 93 ? -11.398 6.584 8.404 1.00 61.69 93 THR A C 1
ATOM 690 O O . THR A 1 93 ? -12.000 6.109 9.363 1.00 61.69 93 THR A O 1
ATOM 693 N N . ILE A 1 94 ? -10.408 5.920 7.800 1.00 65.00 94 ILE A N 1
ATOM 694 C CA . ILE A 1 94 ? -9.952 4.591 8.241 1.00 65.00 94 ILE A CA 1
ATOM 695 C C . ILE A 1 94 ? -9.305 4.672 9.629 1.00 65.00 94 ILE A C 1
ATOM 697 O O . ILE A 1 94 ? -9.670 3.900 10.514 1.00 65.00 94 ILE A O 1
ATOM 701 N N . ILE A 1 95 ? -8.407 5.635 9.863 1.00 69.88 95 ILE A N 1
ATOM 702 C CA . ILE A 1 95 ? -7.767 5.819 11.178 1.00 69.88 95 ILE A CA 1
ATOM 703 C C . ILE A 1 95 ? -8.806 6.230 12.233 1.00 69.88 95 ILE A C 1
ATOM 705 O O . ILE A 1 95 ? -8.811 5.692 13.342 1.00 69.88 95 ILE A O 1
ATOM 709 N N . GLY A 1 96 ? -9.728 7.133 11.884 1.00 75.62 96 GLY A N 1
ATOM 710 C CA . GLY A 1 96 ? -10.836 7.530 12.755 1.00 75.62 96 GLY A CA 1
ATOM 711 C C . GLY A 1 96 ? -11.783 6.370 13.076 1.00 75.62 96 GLY A C 1
ATOM 712 O O . GLY A 1 96 ? -12.177 6.198 14.229 1.00 75.62 96 GLY A O 1
ATOM 713 N N . GLY A 1 97 ? -12.100 5.535 12.085 1.00 78.44 97 GLY A N 1
ATOM 714 C CA . GLY A 1 97 ? -12.923 4.336 12.238 1.00 78.44 97 GLY A CA 1
ATOM 715 C C . GLY A 1 97 ? -12.257 3.272 13.110 1.00 78.44 97 GLY A C 1
ATOM 716 O O . GLY A 1 97 ? -12.904 2.721 14.002 1.00 78.44 97 GLY A O 1
ATOM 717 N N . LEU A 1 98 ? -10.954 3.037 12.932 1.00 78.81 98 LEU A N 1
ATOM 718 C CA . LEU A 1 98 ? -10.181 2.111 13.761 1.00 78.81 98 LEU A CA 1
ATOM 719 C C . LEU A 1 98 ? -10.122 2.594 15.220 1.00 78.81 98 LEU A C 1
ATOM 721 O O . LEU A 1 98 ? -10.390 1.821 16.140 1.00 78.81 98 LEU A O 1
ATOM 725 N N . ALA A 1 99 ? -9.866 3.887 15.444 1.00 81.56 99 ALA A N 1
ATOM 726 C CA . ALA A 1 99 ? -9.879 4.478 16.781 1.00 81.56 99 ALA A CA 1
ATOM 727 C C . ALA A 1 99 ? -11.271 4.395 17.435 1.00 81.56 99 ALA A C 1
ATOM 729 O O . ALA A 1 99 ? -11.388 4.013 18.602 1.00 81.56 99 ALA A O 1
ATOM 730 N N . ALA A 1 100 ? -12.339 4.675 16.681 1.00 84.62 100 ALA A N 1
ATOM 731 C CA . ALA A 1 100 ? -13.715 4.551 17.160 1.00 84.62 100 ALA A CA 1
ATOM 732 C C . ALA A 1 100 ? -14.084 3.098 17.507 1.00 84.62 100 ALA A C 1
ATOM 734 O O . ALA A 1 100 ? -14.769 2.869 18.506 1.00 84.62 100 ALA A O 1
ATOM 735 N N . SER A 1 101 ? -13.583 2.119 16.745 1.00 85.31 101 SER A N 1
ATOM 736 C CA . SER A 1 101 ? -13.827 0.691 16.992 1.00 85.31 101 SER A CA 1
ATOM 737 C C . SER A 1 101 ? -13.275 0.201 18.333 1.00 85.31 101 SER A C 1
ATOM 739 O O . SER A 1 101 ? -13.823 -0.735 18.904 1.00 85.31 101 SER A O 1
ATOM 741 N N . ILE A 1 102 ? -12.241 0.862 18.867 1.00 87.69 102 ILE A N 1
ATOM 742 C CA . ILE A 1 102 ? -11.664 0.581 20.190 1.00 87.69 102 ILE A CA 1
ATOM 743 C C . ILE A 1 102 ? -12.314 1.467 21.259 1.00 87.69 102 ILE A C 1
ATOM 745 O O . ILE A 1 102 ? -12.600 1.014 22.366 1.00 87.69 102 ILE A O 1
ATOM 749 N N . PHE A 1 103 ? -12.593 2.730 20.939 1.00 92.31 103 PHE A N 1
ATOM 750 C CA . PHE A 1 103 ? -13.146 3.686 21.896 1.00 92.31 103 PHE A CA 1
ATOM 751 C C . PHE A 1 103 ? -14.580 3.336 22.328 1.00 92.31 103 PHE A C 1
ATOM 753 O O . PHE A 1 103 ? -14.887 3.337 23.522 1.00 92.31 103 PHE A O 1
ATOM 760 N N . ILE A 1 104 ? -15.451 2.986 21.376 1.00 92.88 104 ILE A N 1
ATOM 761 C CA . ILE A 1 104 ? -16.854 2.629 21.640 1.00 92.88 104 ILE A CA 1
ATOM 762 C C . ILE A 1 104 ? -16.981 1.446 22.622 1.00 92.88 104 ILE A C 1
ATOM 764 O O . ILE A 1 104 ? -17.690 1.601 23.622 1.00 92.88 104 ILE A O 1
ATOM 768 N N . PRO A 1 105 ? -16.315 0.287 22.428 1.00 92.75 105 PRO A N 1
ATOM 769 C CA . PRO A 1 105 ? -16.441 -0.826 23.366 1.00 92.75 105 PRO A CA 1
ATOM 770 C C . PRO A 1 105 ? -15.891 -0.494 24.756 1.00 92.75 105 PRO A C 1
ATOM 772 O O . PRO A 1 105 ? -16.489 -0.910 25.747 1.00 92.75 105 PRO A O 1
ATOM 775 N N . VAL A 1 106 ? -14.823 0.302 24.869 1.00 94.12 106 VAL A N 1
ATOM 776 C CA . VAL A 1 106 ? -14.289 0.726 26.176 1.00 94.12 106 VAL A CA 1
ATOM 777 C C . VAL A 1 106 ? -15.314 1.561 26.946 1.00 94.12 106 VAL A C 1
ATOM 779 O O . VAL A 1 106 ? -15.571 1.296 28.123 1.00 94.12 106 VAL A O 1
ATOM 782 N N . VAL A 1 107 ? -15.958 2.526 26.284 1.00 94.19 107 VAL A N 1
ATOM 783 C CA . VAL A 1 107 ? -17.005 3.353 26.906 1.00 94.19 107 VAL A CA 1
ATOM 784 C C . VAL A 1 107 ? -18.206 2.499 27.329 1.00 94.19 107 VAL A C 1
ATOM 786 O O . VAL A 1 107 ? -18.705 2.657 28.446 1.00 94.19 107 VAL A O 1
ATOM 789 N N . LEU A 1 108 ? -18.638 1.554 26.488 1.00 93.69 108 LEU A N 1
ATOM 790 C CA . LEU A 1 108 ? -19.738 0.638 26.814 1.00 93.69 108 LEU A CA 1
ATOM 791 C C . LEU A 1 108 ? -19.422 -0.249 28.027 1.00 93.69 108 LEU A C 1
ATOM 793 O O . LEU A 1 108 ? -20.289 -0.433 28.883 1.00 93.69 108 LEU A O 1
ATOM 797 N N . ILE A 1 109 ? -18.188 -0.750 28.144 1.00 94.81 109 ILE A N 1
ATOM 798 C CA . ILE A 1 109 ? -17.749 -1.540 29.304 1.00 94.81 109 ILE A CA 1
ATOM 799 C C . ILE A 1 109 ? -17.800 -0.693 30.579 1.00 94.81 109 ILE A C 1
ATOM 801 O O . ILE A 1 109 ? -18.356 -1.143 31.582 1.00 94.81 109 ILE A O 1
ATOM 805 N N . ILE A 1 110 ? -17.282 0.540 30.550 1.00 94.00 110 ILE A N 1
ATOM 806 C CA . ILE A 1 110 ? -17.294 1.435 31.719 1.00 94.00 110 ILE A CA 1
ATOM 807 C C . ILE A 1 110 ? -18.731 1.712 32.168 1.00 94.00 110 ILE A C 1
ATOM 809 O O . ILE A 1 110 ? -19.048 1.559 33.348 1.00 94.00 110 ILE A O 1
ATOM 813 N N . ILE A 1 111 ? -19.620 2.067 31.237 1.00 95.00 111 ILE A N 1
ATOM 814 C CA . ILE A 1 111 ? -21.034 2.322 31.543 1.00 95.00 111 ILE A CA 1
ATOM 815 C C . ILE A 1 111 ? -21.695 1.063 32.117 1.00 95.00 111 ILE A C 1
ATOM 817 O O . ILE A 1 111 ? -22.393 1.146 33.130 1.00 95.00 111 ILE A O 1
ATOM 821 N N . GLY A 1 112 ? -21.439 -0.107 31.527 1.00 92.62 112 GLY A N 1
ATOM 822 C CA . GLY A 1 112 ? -21.946 -1.385 32.025 1.00 92.62 112 GLY A CA 1
ATOM 823 C C . GLY A 1 112 ? -21.510 -1.672 33.464 1.00 92.62 112 GLY A C 1
ATOM 824 O O . GLY A 1 112 ? -22.343 -2.022 34.304 1.00 92.62 112 GLY A O 1
ATOM 825 N N . VAL A 1 113 ? -20.231 -1.450 33.781 1.00 91.75 113 VAL A N 1
ATOM 826 C CA . VAL A 1 113 ? -19.680 -1.623 35.136 1.00 91.75 113 VAL A CA 1
ATOM 827 C C . VAL A 1 113 ? -20.290 -0.623 36.119 1.00 91.75 113 VAL A C 1
ATOM 829 O O . VAL A 1 113 ? -20.651 -1.009 37.233 1.00 91.75 113 VAL A O 1
ATOM 832 N N . VAL A 1 114 ? -20.457 0.641 35.724 1.00 91.31 114 VAL A N 1
ATOM 833 C CA . VAL A 1 114 ? -21.072 1.675 36.572 1.00 91.31 114 VAL A CA 1
ATOM 834 C C . VAL A 1 114 ? -22.529 1.331 36.881 1.00 91.31 114 VAL A C 1
ATOM 836 O O . VAL A 1 114 ? -22.925 1.356 38.048 1.00 91.31 114 VAL A O 1
ATOM 839 N N . ILE A 1 115 ? -23.322 0.952 35.873 1.00 91.12 115 ILE A N 1
ATOM 840 C CA . ILE A 1 115 ? -24.721 0.536 36.064 1.00 91.12 115 ILE A CA 1
ATOM 841 C C . ILE A 1 115 ? -24.792 -0.683 36.986 1.00 91.12 115 ILE A C 1
ATOM 843 O O . ILE A 1 115 ? -25.598 -0.703 37.920 1.00 91.12 115 ILE A O 1
ATOM 847 N N . TRP A 1 116 ? -23.937 -1.682 36.763 1.00 92.25 116 TRP A N 1
ATOM 848 C CA . TRP A 1 116 ? -23.863 -2.861 37.621 1.00 92.25 116 TRP A CA 1
ATOM 849 C C . TRP A 1 116 ? -23.527 -2.492 39.073 1.00 92.25 116 TRP A C 1
ATOM 851 O O . TRP A 1 116 ? -24.207 -2.949 39.992 1.00 92.25 116 TRP A O 1
ATOM 861 N N . ALA A 1 117 ? -22.545 -1.616 39.295 1.00 86.31 117 ALA A N 1
ATOM 862 C CA . ALA A 1 117 ? -22.129 -1.185 40.627 1.00 86.31 117 ALA A CA 1
ATOM 863 C C . ALA A 1 117 ? -23.214 -0.374 41.357 1.00 86.31 117 ALA A C 1
ATOM 865 O O . ALA A 1 117 ? -23.448 -0.596 42.547 1.00 86.31 117 ALA A O 1
ATOM 866 N N . VAL A 1 118 ? -23.905 0.532 40.658 1.00 86.12 118 VAL A N 1
ATOM 867 C CA . VAL A 1 118 ? -25.030 1.302 41.219 1.00 86.12 118 VAL A CA 1
ATOM 868 C C . VAL A 1 118 ? -26.198 0.379 41.554 1.00 86.12 118 VAL A C 1
ATOM 870 O O . VAL A 1 118 ? -26.813 0.524 42.610 1.00 86.12 118 VAL A O 1
ATOM 873 N N . ARG A 1 119 ? -26.486 -0.605 40.695 1.00 84.06 119 ARG A N 1
ATOM 874 C CA . ARG A 1 119 ? -27.562 -1.570 40.931 1.00 84.06 119 ARG A CA 1
ATOM 875 C C . ARG A 1 119 ? -27.235 -2.550 42.053 1.00 84.06 119 ARG A C 1
ATOM 877 O O . ARG A 1 119 ? -28.147 -2.931 42.763 1.00 84.06 119 ARG A O 1
ATOM 884 N N . ARG A 1 120 ? -25.967 -2.921 42.249 1.00 81.19 120 ARG A N 1
ATOM 885 C CA . ARG A 1 120 ? -25.535 -3.784 43.365 1.00 81.19 120 ARG A CA 1
ATOM 886 C C . ARG A 1 120 ? -25.677 -3.107 44.733 1.00 81.19 120 ARG A C 1
ATOM 888 O O . ARG A 1 120 ? -25.699 -3.794 45.747 1.00 81.19 120 ARG A O 1
ATOM 895 N N . LYS A 1 121 ? -25.703 -1.771 44.769 1.00 58.69 121 LYS A N 1
ATOM 896 C CA . LYS A 1 121 ? -25.888 -0.989 46.001 1.00 58.69 121 LYS A CA 1
ATOM 897 C C . LYS A 1 121 ? -27.358 -0.694 46.330 1.00 58.69 121 LYS A C 1
ATOM 899 O O . LYS A 1 121 ? -27.606 -0.126 47.390 1.00 58.69 121 LYS A O 1
ATOM 904 N N . LYS A 1 122 ? -28.297 -1.046 45.445 1.00 53.00 122 LYS A N 1
ATOM 905 C CA . LYS A 1 122 ? -29.726 -1.158 45.767 1.00 53.00 122 LYS A CA 1
ATOM 906 C C . LYS A 1 122 ? -30.034 -2.597 46.153 1.00 53.00 122 LYS A C 1
ATOM 908 O O . LYS A 1 122 ? -30.868 -2.765 47.062 1.00 53.00 122 LYS A O 1
#